Protein AF-A0A6N8BAP3-F1 (afdb_monomer_lite)

Foldseek 3Di:
DDWDADPVPRDID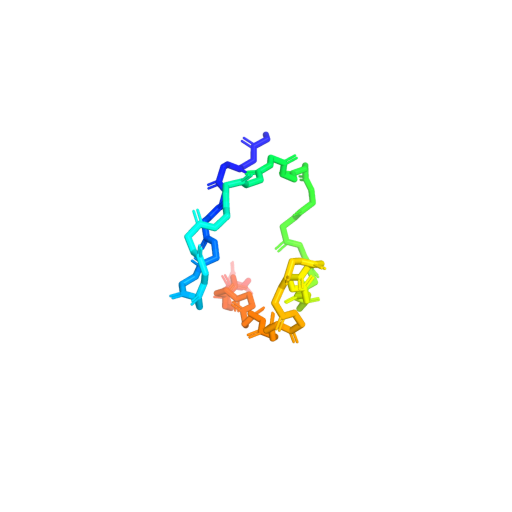DDPDQDDFDADPVPRDTDDRPPPPPD

Radius of gyration: 10.36 Å; chains: 1; bounding box: 22×25×18 Å

Sequence (39 aa):
MQRRVCPNCGMVWHSADSSREWVCEKCGGEIPVPEVDQS

Secondary structure (DSSP, 8-state):
-EEEE-TTT--EEEES---S-EE-TTT--EEPPP-----

pLDDT: mean 72.09, std 10.56, range [50.06, 86.94]

Structure (mmCIF, N/CA/C/O backbone):
data_AF-A0A6N8BAP3-F1
#
_entry.id   AF-A0A6N8BAP3-F1
#
loop_
_atom_site.group_PDB
_atom_site.id
_atom_site.type_symbol
_atom_site.label_atom_id
_atom_site.label_alt_id
_atom_site.label_comp_id
_atom_site.label_asym_id
_atom_site.label_entity_id
_atom_site.label_seq_id
_atom_site.pdbx_PDB_ins_code
_atom_site.Cartn_x
_atom_site.Cartn_y
_atom_site.Cartn_z
_atom_site.occupancy
_atom_site.B_iso_or_equiv
_atom_site.auth_seq_id
_atom_site.auth_comp_id
_atom_site.auth_asym_id
_atom_site.auth_atom_id
_atom_site.pdbx_PDB_model_num
ATOM 1 N N . MET A 1 1 ? 16.012 -6.425 -4.819 1.00 57.97 1 MET A N 1
ATOM 2 C CA . MET A 1 1 ? 14.936 -5.410 -4.787 1.00 57.97 1 MET A CA 1
ATOM 3 C C . MET A 1 1 ? 13.644 -6.136 -4.452 1.00 57.97 1 MET A C 1
ATOM 5 O O . MET A 1 1 ? 13.215 -6.953 -5.257 1.00 57.97 1 MET A O 1
ATOM 9 N N . GLN A 1 2 ? 13.089 -5.954 -3.252 1.00 67.25 2 GLN A N 1
ATOM 10 C CA . GLN A 1 2 ? 11.830 -6.612 -2.895 1.00 67.25 2 GLN A CA 1
ATOM 11 C C . GLN A 1 2 ? 10.653 -5.715 -3.269 1.00 67.25 2 GLN A C 1
ATOM 13 O O . GLN A 1 2 ? 10.586 -4.548 -2.876 1.00 67.25 2 GLN A O 1
ATOM 18 N N . ARG A 1 3 ? 9.718 -6.279 -4.037 1.00 74.19 3 ARG A N 1
ATOM 19 C CA . ARG A 1 3 ? 8.432 -5.646 -4.310 1.00 74.19 3 ARG A CA 1
ATOM 20 C C . ARG A 1 3 ? 7.564 -5.803 -3.069 1.00 74.19 3 ARG A C 1
ATOM 22 O O . ARG A 1 3 ? 7.275 -6.928 -2.671 1.00 74.19 3 ARG A O 1
ATOM 29 N N . ARG A 1 4 ? 7.143 -4.689 -2.477 1.00 75.50 4 ARG A N 1
ATOM 30 C CA . ARG A 1 4 ? 6.212 -4.686 -1.343 1.00 75.50 4 ARG A CA 1
ATOM 31 C C . ARG A 1 4 ? 4.957 -3.917 -1.711 1.00 75.50 4 ARG A C 1
ATOM 33 O O . ARG A 1 4 ? 4.997 -3.011 -2.541 1.00 75.50 4 ARG A O 1
ATOM 40 N N . VAL A 1 5 ? 3.841 -4.327 -1.123 1.00 80.62 5 VAL A N 1
ATOM 41 C CA . VAL A 1 5 ? 2.536 -3.705 -1.335 1.00 80.62 5 VAL A CA 1
ATOM 42 C C . VAL A 1 5 ? 2.007 -3.263 0.015 1.00 80.62 5 VAL A C 1
ATOM 44 O O . VAL A 1 5 ? 1.992 -4.044 0.963 1.00 80.62 5 VAL A O 1
ATOM 47 N N . CYS A 1 6 ? 1.585 -2.008 0.106 1.00 83.62 6 CYS A N 1
ATOM 48 C CA . CYS A 1 6 ? 0.912 -1.493 1.284 1.00 83.62 6 CYS A CA 1
ATOM 49 C C . CYS A 1 6 ? -0.430 -2.235 1.479 1.00 83.62 6 CYS A C 1
ATOM 51 O O . CYS A 1 6 ? -1.285 -2.130 0.601 1.00 83.62 6 CYS A O 1
ATOM 53 N N . PRO A 1 7 ? -0.673 -2.927 2.606 1.00 78.94 7 PRO A N 1
ATOM 54 C CA . PRO A 1 7 ? -1.956 -3.538 2.924 1.00 78.94 7 PRO A CA 1
ATOM 55 C C . PRO A 1 7 ? -3.041 -2.490 3.217 1.00 78.94 7 PRO A C 1
ATOM 57 O O . PRO A 1 7 ? -4.215 -2.7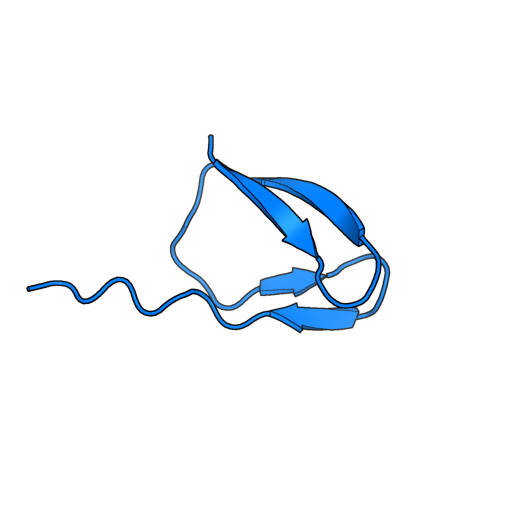87 3.049 1.00 78.94 7 PRO A O 1
ATOM 60 N N . ASN A 1 8 ? -2.673 -1.257 3.595 1.00 83.69 8 ASN A N 1
ATOM 61 C CA . ASN A 1 8 ? -3.641 -0.190 3.871 1.00 83.69 8 ASN A CA 1
ATOM 62 C C . ASN A 1 8 ? -4.200 0.461 2.598 1.00 83.69 8 ASN A C 1
ATOM 64 O O . ASN A 1 8 ? -5.379 0.792 2.541 1.00 83.69 8 ASN A O 1
ATOM 68 N N . CYS A 1 9 ? -3.369 0.684 1.574 1.00 86.94 9 CYS A N 1
ATOM 69 C CA . CYS A 1 9 ? -3.784 1.443 0.386 1.00 86.94 9 CYS A CA 1
ATOM 70 C C . CYS A 1 9 ? -3.441 0.797 -0.963 1.00 86.94 9 CYS A C 1
ATOM 72 O O . CYS A 1 9 ? -3.706 1.400 -2.006 1.00 86.94 9 CYS A O 1
ATOM 74 N N . GLY A 1 10 ? -2.821 -0.385 -0.964 1.00 84.94 10 GLY A N 1
ATOM 75 C CA . GLY A 1 10 ? -2.449 -1.125 -2.172 1.00 84.94 10 GLY A CA 1
ATOM 76 C C . GLY A 1 10 ? -1.279 -0.532 -2.962 1.00 84.94 10 GLY A C 1
ATOM 77 O O . GLY A 1 10 ? -0.996 -0.999 -4.063 1.00 84.94 10 GLY A O 1
ATOM 78 N N . MET A 1 11 ? -0.598 0.498 -2.445 1.00 84.88 11 MET A N 1
ATOM 79 C CA . MET A 1 11 ? 0.544 1.101 -3.135 1.00 84.88 11 MET A CA 1
ATOM 80 C C . MET A 1 11 ? 1.690 0.091 -3.253 1.00 84.88 11 MET A C 1
ATOM 82 O O . MET A 1 11 ? 2.107 -0.500 -2.258 1.00 84.88 11 MET A O 1
ATOM 86 N N . VAL A 1 12 ? 2.185 -0.100 -4.474 1.00 82.19 12 VAL A N 1
ATOM 87 C CA . VAL A 1 12 ? 3.325 -0.967 -4.775 1.00 82.19 12 VAL A CA 1
ATOM 88 C C . VAL A 1 12 ? 4.600 -0.138 -4.729 1.00 82.19 12 VAL A C 1
ATOM 90 O O . VAL A 1 12 ? 4.680 0.892 -5.395 1.00 82.19 12 VAL A O 1
ATOM 93 N N . TRP A 1 13 ? 5.611 -0.620 -4.014 1.00 73.69 13 TRP A N 1
ATOM 94 C CA . TRP A 1 13 ? 6.943 -0.028 -4.035 1.00 73.69 13 TRP A CA 1
ATOM 95 C C . TRP A 1 13 ? 8.024 -1.065 -4.300 1.00 73.69 13 TRP A C 1
ATOM 97 O O . TRP A 1 13 ? 7.797 -2.278 -4.203 1.00 73.69 13 TRP A O 1
ATOM 107 N N . HIS A 1 14 ? 9.230 -0.577 -4.576 1.00 70.31 14 HIS A N 1
ATOM 108 C CA . HIS A 1 14 ? 10.417 -1.391 -4.800 1.00 70.31 14 HIS A CA 1
ATOM 109 C C . HIS A 1 14 ? 11.555 -0.872 -3.912 1.00 70.31 14 HIS A C 1
ATOM 111 O O . HIS A 1 14 ? 12.302 0.009 -4.327 1.00 70.31 14 HIS A O 1
ATOM 117 N N . SER A 1 15 ? 11.703 -1.426 -2.704 1.00 64.38 15 SER A N 1
ATOM 118 C CA . SER A 1 15 ? 12.822 -1.074 -1.816 1.00 64.38 15 SER A CA 1
ATOM 119 C C . SER A 1 15 ? 13.936 -2.108 -1.910 1.00 64.38 15 SER A C 1
ATOM 121 O O . SER A 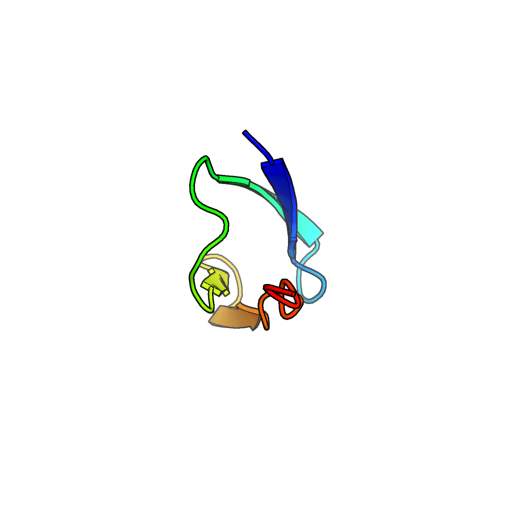1 15 ? 13.711 -3.320 -2.018 1.00 64.38 15 SER A O 1
ATOM 123 N N . ALA A 1 16 ? 15.169 -1.608 -1.921 1.00 63.66 16 ALA A N 1
ATOM 124 C CA . ALA A 1 16 ? 16.363 -2.433 -1.795 1.00 63.66 16 ALA A CA 1
ATOM 125 C C . ALA A 1 16 ? 16.599 -2.855 -0.336 1.00 63.66 16 ALA A C 1
ATOM 127 O O . ALA A 1 16 ? 17.104 -3.949 -0.101 1.00 63.66 16 ALA A O 1
ATOM 128 N N . ASP A 1 17 ? 16.176 -2.020 0.613 1.00 60.75 17 ASP A N 1
ATOM 129 C CA . ASP A 1 17 ? 16.337 -2.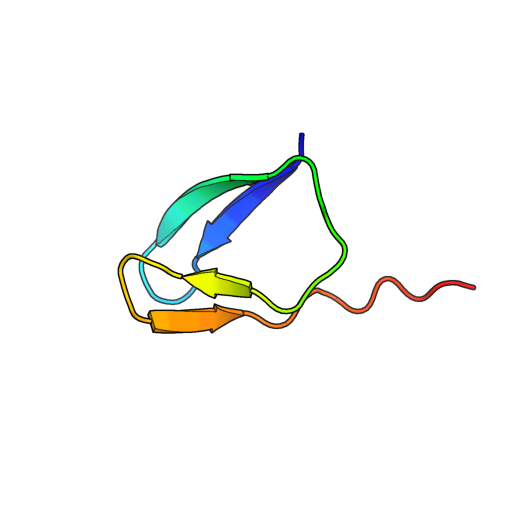238 2.045 1.00 60.75 17 ASP A CA 1
ATOM 130 C C . ASP A 1 17 ? 15.125 -2.982 2.628 1.00 60.75 17 ASP A C 1
ATOM 132 O O . ASP A 1 17 ? 13.974 -2.653 2.325 1.00 60.75 17 ASP A O 1
ATOM 136 N N . SER A 1 18 ? 15.381 -4.031 3.410 1.00 64.94 18 SER A N 1
ATOM 137 C CA . SER A 1 18 ? 14.345 -4.857 4.048 1.00 64.94 18 SER A CA 1
ATOM 138 C C . SER A 1 18 ? 14.225 -4.601 5.552 1.00 64.94 18 SER A C 1
ATOM 140 O O . SER A 1 18 ? 13.471 -5.316 6.208 1.00 64.94 18 SER A O 1
ATOM 142 N N . SER A 1 19 ? 14.940 -3.612 6.095 1.00 59.25 19 SER A N 1
ATOM 143 C CA . SER A 1 19 ? 15.404 -3.672 7.484 1.00 59.25 19 SER A CA 1
ATOM 144 C C . SER A 1 19 ? 14.845 -2.596 8.411 1.00 59.25 19 SER A C 1
ATOM 146 O O . SER A 1 19 ? 15.418 -2.382 9.476 1.00 59.25 19 SER A O 1
ATOM 148 N N . ARG A 1 20 ? 13.751 -1.904 8.066 1.00 62.84 20 ARG A N 1
ATOM 149 C CA . ARG A 1 20 ? 13.127 -0.917 8.966 1.00 62.84 20 ARG A CA 1
ATOM 150 C C . ARG A 1 20 ? 11.613 -0.902 8.841 1.00 62.84 20 ARG A C 1
ATOM 152 O O . ARG A 1 20 ? 11.087 -1.020 7.732 1.00 62.84 20 ARG A O 1
ATOM 159 N N . GLU A 1 21 ? 10.950 -0.747 9.987 1.00 66.44 21 GLU A N 1
ATOM 160 C CA . GLU A 1 21 ? 9.551 -0.327 10.085 1.00 66.44 21 GLU A CA 1
ATOM 161 C C . GLU A 1 21 ? 9.314 0.794 9.080 1.00 66.44 21 GLU A C 1
ATOM 163 O O . GLU A 1 21 ? 10.087 1.756 9.014 1.00 66.44 21 GLU A O 1
ATOM 168 N N . TRP A 1 22 ? 8.306 0.624 8.230 1.00 75.75 22 TRP A N 1
ATOM 169 C CA . TRP A 1 22 ? 8.114 1.540 7.122 1.00 75.75 22 TRP A CA 1
ATOM 170 C C . TRP A 1 22 ? 6.737 2.169 7.145 1.00 75.75 22 TRP A C 1
ATOM 172 O O . TRP A 1 22 ? 5.740 1.509 7.416 1.00 75.75 22 TRP A O 1
ATOM 182 N N . VAL A 1 23 ? 6.689 3.461 6.831 1.00 79.94 23 VAL A N 1
ATOM 183 C CA . VAL A 1 23 ? 5.454 4.238 6.763 1.00 79.94 23 VAL A CA 1
ATOM 184 C C . VAL A 1 23 ? 5.120 4.484 5.301 1.00 79.94 23 VAL A C 1
ATOM 186 O O . VAL A 1 23 ? 5.958 4.935 4.521 1.00 79.94 23 VAL A O 1
ATOM 189 N N . CYS A 1 24 ? 3.896 4.166 4.898 1.00 83.06 24 CYS A N 1
ATOM 190 C CA . CYS A 1 24 ? 3.453 4.399 3.534 1.00 83.06 24 CYS A CA 1
ATOM 191 C C . CYS A 1 24 ? 3.284 5.898 3.268 1.00 83.06 24 CYS A C 1
ATOM 193 O O . CYS A 1 24 ? 2.391 6.519 3.829 1.00 83.06 24 CYS A O 1
ATOM 195 N N . GLU A 1 25 ? 4.044 6.468 2.335 1.00 78.75 25 GLU A N 1
ATOM 196 C CA . GLU A 1 25 ? 3.961 7.904 2.008 1.00 78.75 25 GLU A CA 1
ATOM 197 C C . GLU A 1 25 ? 2.600 8.337 1.436 1.00 78.75 25 GLU A C 1
ATOM 199 O O . GLU A 1 25 ? 2.237 9.508 1.492 1.00 78.75 25 GLU A O 1
ATOM 204 N N . LYS A 1 26 ? 1.811 7.396 0.901 1.00 83.75 26 LYS A N 1
ATOM 205 C CA . LYS A 1 26 ? 0.480 7.692 0.346 1.00 83.75 26 LYS A CA 1
ATOM 206 C C . LYS A 1 26 ? -0.609 7.765 1.407 1.00 83.75 26 LYS A C 1
ATOM 208 O O . LYS A 1 26 ? -1.545 8.540 1.247 1.00 83.75 26 LYS A O 1
ATOM 213 N N . CYS A 1 27 ? -0.552 6.908 2.423 1.00 86.50 27 CYS A N 1
ATOM 214 C CA . CYS A 1 27 ? -1.629 6.793 3.411 1.00 86.50 27 CYS A CA 1
ATOM 215 C C . CYS A 1 27 ? -1.180 7.024 4.856 1.00 86.50 27 CYS A C 1
ATOM 217 O O . CYS A 1 27 ? -2.014 6.957 5.748 1.00 86.50 27 CYS A O 1
ATOM 219 N N . GLY A 1 28 ? 0.112 7.246 5.098 1.00 84.31 28 GLY A N 1
ATOM 220 C CA . GLY A 1 28 ? 0.699 7.360 6.435 1.00 84.31 28 GLY A CA 1
ATOM 221 C C . GLY A 1 28 ? 0.658 6.064 7.248 1.00 84.31 28 GLY A C 1
ATOM 222 O O . GLY A 1 28 ? 0.910 6.095 8.444 1.00 84.31 28 GLY A O 1
ATOM 223 N N . GLY A 1 29 ? 0.302 4.933 6.630 1.00 81.94 29 GLY A N 1
ATOM 224 C CA . GLY A 1 29 ? 0.130 3.668 7.340 1.00 81.94 29 GLY A CA 1
ATOM 225 C C . GLY A 1 29 ? 1.475 3.060 7.707 1.00 81.94 29 GLY A C 1
ATOM 226 O O . GLY A 1 29 ? 2.287 2.820 6.812 1.00 81.94 29 GLY A O 1
ATOM 227 N N . GLU A 1 30 ? 1.683 2.800 8.991 1.00 79.06 30 GLU A N 1
ATOM 228 C CA . GLU A 1 30 ? 2.829 2.059 9.513 1.00 79.06 30 GLU A CA 1
ATOM 229 C C . GLU A 1 30 ? 2.705 0.588 9.132 1.00 79.06 30 GLU A C 1
ATOM 231 O O . GLU A 1 30 ? 1.630 -0.014 9.209 1.00 79.06 30 GLU A O 1
ATOM 236 N N . ILE A 1 31 ? 3.800 0.018 8.652 1.00 76.69 31 ILE A N 1
ATOM 237 C CA . ILE A 1 31 ? 3.824 -1.338 8.142 1.00 76.69 31 ILE A CA 1
ATOM 238 C C . ILE A 1 31 ? 4.909 -2.060 8.916 1.00 76.69 31 ILE A C 1
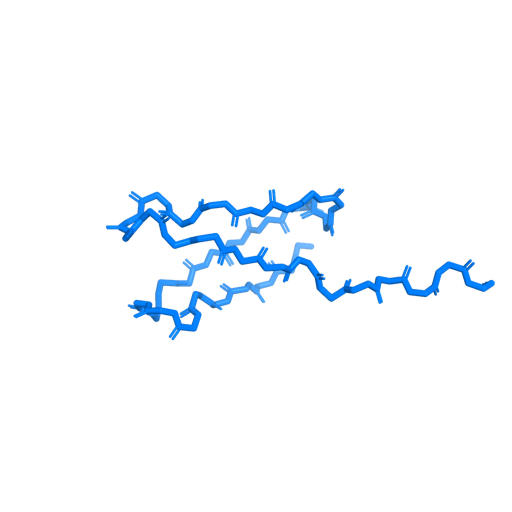ATOM 240 O O . ILE A 1 31 ? 6.100 -1.770 8.723 1.00 76.69 31 ILE A O 1
ATOM 244 N N . PRO A 1 32 ? 4.510 -3.005 9.776 1.00 67.06 32 PRO A N 1
ATOM 245 C CA . PRO A 1 32 ? 5.474 -3.811 10.485 1.00 67.06 32 PRO A CA 1
ATOM 246 C C . PRO A 1 32 ? 6.280 -4.579 9.443 1.00 67.06 32 PRO A C 1
ATOM 248 O O . PRO A 1 32 ? 5.735 -5.205 8.524 1.00 67.06 32 PRO A O 1
ATOM 251 N N . VAL A 1 33 ? 7.602 -4.485 9.541 1.00 68.38 33 VAL A N 1
ATOM 252 C CA . VAL A 1 33 ? 8.452 -5.433 8.831 1.00 68.38 33 VAL A CA 1
ATOM 253 C C . VAL A 1 33 ? 8.097 -6.8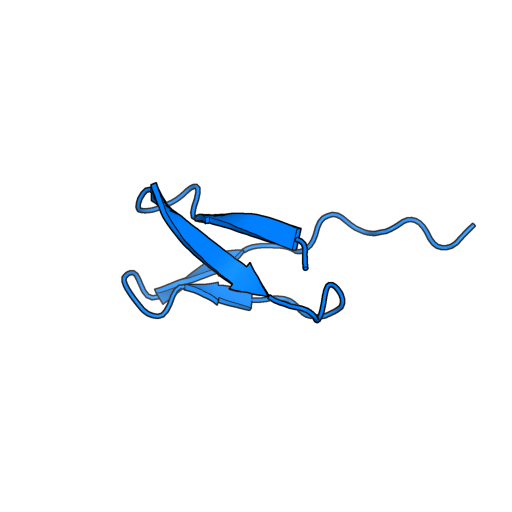22 9.353 1.00 68.38 33 VAL A C 1
ATOM 255 O O . VAL A 1 33 ? 7.930 -6.971 10.563 1.00 68.38 33 VAL A O 1
ATOM 258 N N . PRO A 1 34 ? 7.938 -7.837 8.482 1.00 61.03 34 PRO A N 1
ATOM 259 C CA . PRO A 1 34 ? 7.933 -9.198 8.986 1.00 61.03 34 PRO A CA 1
ATOM 260 C C . PRO A 1 34 ? 9.253 -9.350 9.740 1.00 61.03 34 PRO A C 1
ATOM 262 O O . PRO A 1 34 ? 10.299 -9.073 9.146 1.00 61.03 34 PRO A O 1
ATOM 265 N N . GLU A 1 35 ? 9.192 -9.667 11.037 1.00 58.91 35 GLU A N 1
ATOM 266 C CA . GLU A 1 35 ? 10.369 -10.029 11.820 1.00 58.91 35 GLU A CA 1
ATOM 267 C C . GLU A 1 35 ? 11.103 -11.086 11.002 1.00 58.91 35 GLU A C 1
ATOM 269 O O . GLU A 1 35 ? 10.652 -12.223 10.852 1.00 58.91 35 GLU A O 1
ATOM 274 N N . VAL A 1 36 ? 12.190 -10.673 10.353 1.00 60.00 36 VAL A N 1
ATOM 275 C CA . VAL A 1 36 ? 13.172 -11.619 9.861 1.00 60.00 36 VAL A CA 1
ATOM 276 C C . VAL A 1 36 ? 13.787 -12.154 11.133 1.00 60.00 36 VAL A C 1
ATOM 278 O O . VAL A 1 36 ? 14.648 -11.507 11.726 1.00 60.00 36 VAL A O 1
ATOM 281 N N . ASP A 1 37 ? 13.236 -13.277 11.584 1.00 54.81 37 ASP A N 1
ATOM 282 C CA . ASP A 1 37 ? 13.830 -14.159 12.570 1.00 54.81 37 ASP A CA 1
ATOM 283 C C . ASP A 1 37 ? 15.270 -14.415 12.103 1.00 54.81 37 ASP A C 1
ATOM 285 O O . ASP A 1 37 ? 15.532 -15.183 11.175 1.00 54.81 37 ASP A O 1
ATOM 289 N N . GLN A 1 38 ? 16.196 -13.616 12.635 1.00 50.06 38 GLN A N 1
ATOM 290 C CA . GLN A 1 38 ? 17.630 -13.791 12.464 1.00 50.06 38 GLN A CA 1
ATOM 291 C C . GLN A 1 38 ? 18.031 -14.916 13.420 1.00 50.06 38 GLN A C 1
ATOM 293 O O . GLN A 1 38 ? 18.554 -14.648 14.500 1.00 50.06 38 GLN A O 1
ATOM 298 N N . SER A 1 39 ? 17.704 -16.152 13.040 1.00 54.59 39 SER A N 1
ATOM 299 C CA . SER A 1 39 ? 18.265 -17.374 13.629 1.00 54.59 39 SER A CA 1
ATOM 300 C C . SER A 1 39 ? 19.608 -17.714 12.991 1.00 54.59 39 SER A C 1
ATOM 302 O O . SER A 1 39 ? 19.713 -17.619 11.744 1.00 54.59 39 SER A O 1
#